Protein AF-A0A522WKD3-F1 (afdb_monomer)

pLDDT: mean 88.89, std 14.61, range [36.59, 98.5]

Solvent-accessible surface area (backbone atoms only — not comparable to full-atom values): 6101 Å² total; per-residue (Å²): 134,88,81,82,81,80,74,79,74,78,74,81,83,80,72,55,72,65,58,49,46,50,51,52,30,54,54,44,31,70,75,33,57,57,48,78,49,76,27,32,33,33,79,62,46,70,48,95,86,48,34,34,37,30,28,42,26,63,98,87,51,73,43,84,44,77,47,51,36,80,64,55,74,73,51,93,65,86,87,50,62,75,42,74,47,78,46,74,49,68,47,78,58,55,71,97,79,85

Nearest PDB structures (foldseek):
  8txr-assembly1_D  TM=9.293E-01  e=6.546E-09  Escherichia coli
  8txr-assembly1_A  TM=9.427E-01  e=3.474E-08  Escherichia coli
  8txr-assembly1_C  TM=9.245E-01  e=3.474E-08  Escherichia coli
  1u5k-assembly1_A  TM=8.365E-01  e=4.475E-02  Deinococcus radiodurans R1 = ATCC 13939 = DSM 20539
  8x6g-assembly1_D  TM=5.469E-01  e=7.210E-02  Staphylococcus aureus

Mean predicted aligned error: 7.48 Å

Secondary structure (DSSP, 8-state):
------------PPPPHHHHHHHHHHHHHHH-SSEEEEEEEEEEEE-TTS-EEEEEE-SS-EEEEEE-HHHHTT-SS---TT-EEEEEE-----GGG-

Sequence (98 aa):
MRVENKGLKEEKRIYTVSELTDDVKVLLENTFPEAWVEGEISNFSQSQSGHIYFSLKDAKSSLRCVFFRGANLSLKFALKDGLRVIAFGGITVYAPNG

Foldseek 3Di:
DDDDPPPPPPDDDDDDLLRVQVVVFVVQCVVPVKDKDKAFWAPWDADPQGKIWTWGDDPPDIDTDIDGNVNVVPDPDDDDGGDIDIDMDGDGGPSVVD

Structure (mmCIF, N/CA/C/O backbone):
data_AF-A0A522WKD3-F1
#
_entry.id   AF-A0A522WKD3-F1
#
loop_
_atom_site.group_PDB
_atom_site.id
_atom_site.type_symbol
_atom_site.label_atom_id
_atom_site.label_alt_id
_atom_site.label_comp_id
_atom_site.label_asym_id
_atom_site.label_entity_id
_atom_site.label_seq_id
_atom_site.pdbx_PDB_ins_code
_atom_site.Cartn_x
_atom_site.Cartn_y
_atom_site.Cartn_z
_atom_site.occupancy
_atom_site.B_iso_or_equiv
_atom_site.auth_seq_id
_atom_site.auth_comp_id
_atom_site.auth_asym_id
_atom_site.auth_atom_id
_atom_site.pdbx_PDB_model_num
ATOM 1 N N . MET A 1 1 ? -33.822 -17.350 49.534 1.00 42.97 1 MET A N 1
ATOM 2 C CA . MET A 1 1 ? -32.555 -16.881 48.934 1.00 42.97 1 MET A CA 1
ATOM 3 C C . MET A 1 1 ? -32.872 -16.277 47.575 1.00 42.97 1 MET A C 1
ATOM 5 O O . MET A 1 1 ? -33.312 -17.006 46.698 1.00 42.97 1 MET A O 1
ATOM 9 N N . ARG A 1 2 ? -32.766 -14.950 47.427 1.00 36.59 2 ARG A N 1
ATOM 10 C CA . ARG A 1 2 ? -32.848 -14.277 46.120 1.00 36.59 2 ARG A CA 1
ATOM 11 C C . ARG A 1 2 ? -31.506 -14.474 45.423 1.00 36.59 2 ARG A C 1
ATOM 13 O O . ARG A 1 2 ? -30.483 -14.112 45.991 1.00 36.59 2 ARG A O 1
ATOM 20 N N . VAL A 1 3 ? -31.523 -15.058 44.233 1.00 48.97 3 VAL A N 1
ATOM 21 C CA . VAL 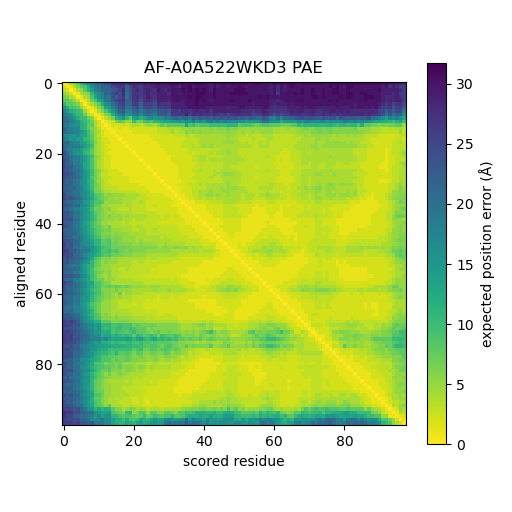A 1 3 ? -30.360 -15.095 43.344 1.00 48.97 3 VAL A CA 1
ATOM 22 C C . VAL A 1 3 ? -30.460 -13.839 42.484 1.00 48.97 3 VAL A C 1
ATOM 24 O O . VAL A 1 3 ? -31.395 -13.702 41.697 1.00 48.97 3 VAL A O 1
ATOM 27 N N . GLU A 1 4 ? -29.575 -12.871 42.706 1.00 45.38 4 GLU A N 1
ATOM 28 C CA . GLU A 1 4 ? -29.501 -11.673 41.871 1.00 45.38 4 GLU A CA 1
ATOM 29 C C . GLU A 1 4 ? -28.828 -12.029 40.544 1.00 45.38 4 GLU A C 1
ATOM 31 O O . GLU A 1 4 ? -27.621 -12.248 40.475 1.00 45.38 4 GLU A O 1
ATOM 36 N N . ASN A 1 5 ? -29.621 -12.082 39.475 1.00 50.50 5 ASN A N 1
ATOM 37 C CA . ASN A 1 5 ? -29.113 -12.169 38.113 1.00 50.50 5 ASN A CA 1
ATOM 38 C C . ASN A 1 5 ? -28.655 -10.767 37.678 1.00 50.50 5 ASN A C 1
ATOM 40 O O . ASN A 1 5 ? -29.449 -9.966 37.180 1.00 50.50 5 ASN A O 1
ATOM 44 N N . LYS A 1 6 ? -27.372 -10.446 37.878 1.00 53.97 6 LYS A N 1
ATOM 45 C CA . LYS A 1 6 ? -26.737 -9.286 37.237 1.00 53.97 6 LYS A CA 1
ATOM 46 C C . LYS A 1 6 ? -26.482 -9.616 35.767 1.00 53.97 6 LYS A C 1
ATOM 48 O O . LYS A 1 6 ? -25.399 -10.051 35.392 1.00 53.97 6 LYS A O 1
ATOM 53 N N . GLY A 1 7 ? -27.497 -9.406 34.933 1.00 50.91 7 GLY A N 1
ATOM 54 C CA . GLY A 1 7 ? -27.300 -9.289 33.494 1.00 50.91 7 GLY A CA 1
ATOM 55 C C . GLY A 1 7 ? -26.447 -8.053 33.222 1.00 50.91 7 GLY A C 1
ATOM 56 O O . GLY A 1 7 ? -26.943 -6.931 33.309 1.00 50.91 7 GLY A O 1
ATOM 57 N N . LEU A 1 8 ? -25.160 -8.253 32.939 1.00 55.19 8 LEU A N 1
ATOM 58 C CA . LEU A 1 8 ? -24.301 -7.216 32.380 1.00 55.19 8 LEU A CA 1
ATOM 59 C C . LEU A 1 8 ? -24.884 -6.851 31.011 1.00 55.19 8 LEU A C 1
ATOM 61 O O . LEU A 1 8 ? -24.754 -7.602 30.048 1.00 55.19 8 LEU A O 1
ATOM 65 N N . LYS A 1 9 ? -25.580 -5.716 30.929 1.00 58.12 9 LYS A N 1
ATOM 66 C CA . LYS A 1 9 ? -25.777 -5.051 29.644 1.00 58.12 9 LYS A CA 1
ATOM 67 C C . LYS A 1 9 ? -24.394 -4.573 29.221 1.00 58.12 9 LYS A C 1
ATOM 69 O O . LYS A 1 9 ? -23.891 -3.620 29.806 1.00 58.12 9 LYS A O 1
ATOM 74 N N . GLU A 1 10 ? -23.773 -5.245 28.257 1.00 67.94 10 GLU A N 1
ATOM 75 C CA . GLU A 1 10 ? -22.673 -4.632 27.517 1.00 67.94 10 GLU A CA 1
ATOM 76 C C . GLU A 1 10 ? -23.230 -3.363 26.871 1.00 67.94 10 GLU A C 1
ATOM 78 O O . GLU A 1 10 ? -24.045 -3.409 25.945 1.00 67.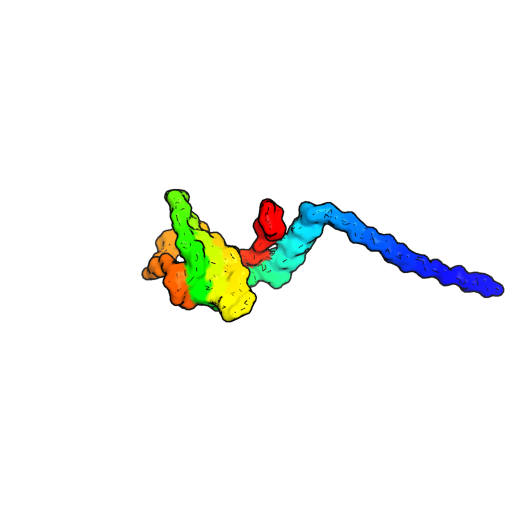94 10 GLU A O 1
ATOM 83 N N . GLU A 1 11 ? -22.867 -2.211 27.429 1.00 74.62 11 GLU A N 1
ATOM 84 C CA . GLU A 1 11 ? -23.141 -0.941 26.784 1.00 74.62 11 GLU A CA 1
ATOM 85 C C . GLU A 1 11 ? -22.366 -0.915 25.467 1.00 74.62 11 GLU A C 1
ATOM 87 O O . GLU A 1 11 ? -21.153 -1.122 25.424 1.00 74.62 11 GLU A O 1
ATOM 92 N N . LYS A 1 12 ? -23.090 -0.706 24.365 1.00 85.00 12 LYS A N 1
ATOM 93 C CA . LYS A 1 12 ? -22.491 -0.617 23.035 1.00 85.00 12 LYS A CA 1
ATOM 94 C C . LYS A 1 12 ? -21.538 0.578 23.012 1.00 85.00 12 LYS A C 1
ATOM 96 O O . LYS A 1 12 ? -21.993 1.719 23.072 1.00 85.00 12 LYS A O 1
ATOM 101 N N . ARG A 1 13 ? -20.234 0.323 22.890 1.00 91.62 13 ARG A N 1
ATOM 102 C CA . ARG A 1 13 ? -19.235 1.375 22.663 1.00 91.62 13 ARG A CA 1
ATOM 103 C C . ARG A 1 13 ? -19.513 2.058 21.321 1.00 91.62 13 ARG A C 1
ATOM 105 O O . ARG A 1 13 ? -19.639 1.384 20.300 1.00 91.62 13 ARG A O 1
ATOM 112 N N . ILE A 1 14 ? -19.588 3.386 21.330 1.00 95.06 14 ILE A N 1
ATOM 113 C CA . ILE A 1 14 ? -19.674 4.213 20.123 1.00 95.06 14 ILE A CA 1
ATOM 114 C C . ILE A 1 14 ? -18.281 4.773 19.842 1.00 95.06 14 ILE A C 1
ATOM 116 O O . ILE A 1 14 ? -17.703 5.423 20.708 1.00 95.06 14 ILE A O 1
ATOM 120 N N . TYR A 1 15 ? -17.751 4.501 18.652 1.00 95.44 15 TYR A N 1
ATOM 121 C CA . TYR A 1 15 ? -16.460 5.011 18.192 1.00 95.44 15 TYR A CA 1
ATOM 122 C C . TYR A 1 15 ? -16.655 6.303 17.399 1.00 95.44 15 TYR A C 1
ATOM 124 O O . TYR A 1 15 ? -17.612 6.428 16.629 1.00 95.44 15 TYR A O 1
ATOM 132 N N . THR A 1 16 ? -15.720 7.238 17.525 1.00 95.19 16 THR A N 1
ATOM 133 C CA . THR A 1 16 ? -15.498 8.242 16.481 1.00 95.19 16 THR A CA 1
ATOM 134 C C . THR A 1 16 ? -14.876 7.583 15.246 1.00 95.19 16 THR A C 1
ATOM 136 O O . THR A 1 16 ? -14.305 6.494 15.324 1.00 95.19 16 THR A O 1
ATOM 139 N N . VAL A 1 17 ? -14.965 8.249 14.090 1.00 93.94 17 VAL A N 1
ATOM 140 C CA . VAL A 1 17 ? -14.353 7.744 12.847 1.00 93.94 17 VAL A CA 1
ATOM 141 C C . VAL A 1 17 ? -12.849 7.533 13.029 1.00 93.94 17 VAL A C 1
ATOM 143 O O . VAL A 1 17 ? -12.348 6.472 12.684 1.00 93.94 17 VAL A O 1
ATOM 146 N N . SER A 1 18 ? -12.149 8.498 13.631 1.00 94.50 18 SER A N 1
ATOM 147 C CA . SER A 1 18 ? -10.700 8.417 13.843 1.00 94.50 18 SER A CA 1
ATOM 148 C C . SER A 1 18 ? -10.305 7.277 14.777 1.00 94.50 18 SER A C 1
ATOM 150 O O . SER A 1 18 ? -9.396 6.533 14.439 1.00 94.50 18 SER A O 1
ATOM 152 N N . GLU A 1 19 ? -11.017 7.084 15.893 1.00 94.75 19 GLU A N 1
ATOM 153 C CA . GLU A 1 19 ? -10.730 5.969 16.808 1.00 94.75 19 GLU A CA 1
ATOM 154 C C . GLU A 1 19 ? -10.882 4.616 16.113 1.00 94.75 19 GLU A C 1
ATOM 156 O O . GLU A 1 19 ? -10.022 3.753 16.249 1.00 94.75 19 GLU A O 1
ATOM 161 N N . LEU A 1 20 ? -11.960 4.427 15.343 1.00 94.62 20 LEU A N 1
ATOM 162 C CA . LEU A 1 20 ? -12.157 3.169 14.632 1.00 94.62 20 LEU A CA 1
ATOM 163 C C . LEU A 1 20 ? -11.105 2.968 13.534 1.00 94.62 20 LEU A C 1
ATOM 165 O O . LEU A 1 20 ? -10.606 1.860 13.369 1.00 94.62 20 LEU A O 1
ATOM 169 N N . THR A 1 21 ? -10.758 4.020 12.789 1.00 94.62 21 THR A N 1
ATOM 170 C CA . THR A 1 21 ? -9.714 3.964 11.757 1.00 94.62 21 THR A CA 1
ATOM 171 C C . THR A 1 21 ? -8.348 3.626 12.355 1.00 94.62 21 THR A C 1
ATOM 173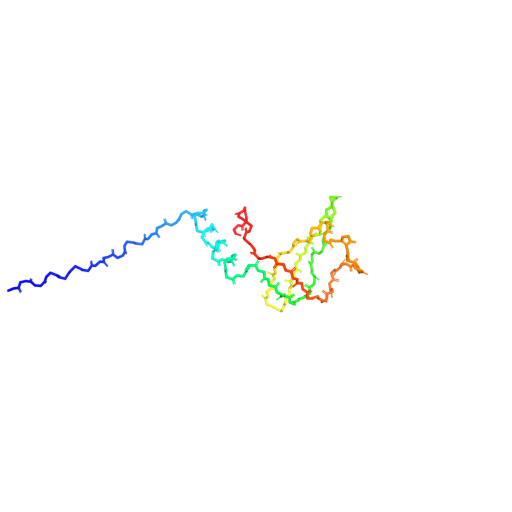 O O . THR A 1 21 ? -7.636 2.793 11.795 1.00 94.62 21 THR A O 1
ATOM 176 N N . ASP A 1 22 ? -7.996 4.209 13.500 1.00 94.56 22 ASP A N 1
ATOM 177 C CA . ASP A 1 22 ? -6.746 3.909 14.199 1.00 94.56 22 ASP A CA 1
ATOM 178 C C . ASP A 1 22 ? -6.727 2.461 14.711 1.00 94.56 22 ASP A C 1
ATOM 180 O O . ASP A 1 22 ? -5.740 1.752 14.509 1.00 94.56 22 ASP A O 1
ATOM 184 N N . ASP A 1 23 ? -7.835 1.974 15.279 1.00 95.12 23 ASP A N 1
ATOM 185 C CA . ASP A 1 23 ? -7.956 0.577 15.714 1.00 95.12 23 ASP A CA 1
ATOM 186 C C . ASP A 1 23 ? -7.836 -0.396 14.525 1.00 95.12 23 ASP A C 1
ATOM 188 O O . ASP A 1 23 ? -7.110 -1.391 14.601 1.00 95.12 23 ASP A O 1
ATOM 192 N N . VAL A 1 24 ? -8.487 -0.103 13.390 1.00 94.94 24 VAL A N 1
ATOM 193 C CA . VAL A 1 24 ? -8.367 -0.904 12.157 1.00 94.94 24 VAL A CA 1
ATOM 194 C C . VAL A 1 24 ? -6.931 -0.898 11.644 1.00 94.94 24 VAL A C 1
ATOM 196 O O . VAL A 1 24 ? -6.418 -1.954 11.271 1.00 94.94 24 VAL A O 1
ATOM 199 N N . LYS A 1 25 ? -6.263 0.259 11.656 1.00 94.50 25 LYS A N 1
ATOM 200 C CA . LYS A 1 25 ? -4.858 0.378 11.265 1.00 94.50 25 LYS A CA 1
ATOM 201 C C . LYS A 1 25 ? -3.971 -0.522 12.116 1.00 94.50 25 LYS A C 1
ATOM 203 O O . LYS A 1 25 ? -3.220 -1.318 11.562 1.00 94.50 25 LYS A O 1
ATOM 208 N N . VAL A 1 26 ? -4.092 -0.433 13.441 1.00 95.38 26 VAL A N 1
ATOM 209 C CA . VAL A 1 26 ? -3.296 -1.234 14.381 1.00 95.38 26 VAL A CA 1
ATOM 210 C C . VAL A 1 26 ? -3.540 -2.727 14.169 1.00 95.38 26 VAL A C 1
ATOM 212 O O . VAL A 1 26 ? -2.591 -3.507 14.112 1.00 95.38 26 VAL A O 1
ATOM 215 N N . LEU A 1 27 ? -4.799 -3.147 14.022 1.00 96.25 27 LEU A N 1
ATOM 216 C CA . LEU A 1 27 ? -5.133 -4.549 13.763 1.00 96.25 27 LEU A CA 1
ATOM 217 C C . LEU A 1 27 ? -4.536 -5.043 12.439 1.00 96.25 27 LEU A C 1
ATOM 219 O O . LEU A 1 27 ? -3.973 -6.139 12.394 1.00 96.25 27 LEU A O 1
ATOM 223 N N . LEU A 1 28 ? -4.632 -4.241 11.378 1.00 95.00 28 LEU A N 1
ATOM 224 C CA . LEU A 1 28 ? -4.126 -4.586 10.053 1.00 95.00 28 LEU A CA 1
ATOM 225 C C . LEU A 1 28 ? -2.597 -4.683 10.036 1.00 95.00 28 LEU A C 1
ATOM 227 O O . LEU A 1 28 ? -2.069 -5.690 9.572 1.00 95.00 28 LEU A O 1
ATOM 231 N N . GLU A 1 29 ? -1.903 -3.685 10.590 1.00 94.75 29 GLU A N 1
ATOM 232 C CA . GLU A 1 29 ? -0.436 -3.643 10.672 1.00 94.75 29 GLU A CA 1
ATOM 233 C C . GLU A 1 29 ? 0.119 -4.782 11.540 1.00 94.75 29 GLU A C 1
ATOM 235 O O . GLU A 1 29 ? 1.146 -5.364 11.207 1.00 94.75 29 GLU A O 1
ATOM 240 N N . ASN A 1 30 ? -0.577 -5.166 12.616 1.00 96.00 30 ASN A N 1
ATOM 241 C CA . ASN A 1 30 ? -0.174 -6.307 13.443 1.00 96.00 30 ASN A CA 1
ATOM 242 C C . ASN A 1 30 ? -0.427 -7.658 12.761 1.00 96.00 30 ASN A C 1
ATOM 244 O O . ASN A 1 30 ? 0.342 -8.599 12.951 1.00 96.00 30 ASN A O 1
ATOM 248 N N . THR A 1 31 ? -1.515 -7.776 11.996 1.00 96.69 31 THR A N 1
ATOM 249 C CA . THR A 1 31 ? -1.877 -9.033 11.322 1.00 96.69 31 THR A CA 1
ATOM 250 C C . THR A 1 31 ? -1.026 -9.263 10.076 1.00 96.69 31 THR A C 1
ATOM 252 O O . THR A 1 31 ? -0.613 -10.391 9.808 1.00 96.69 31 THR A O 1
ATOM 255 N N . PHE A 1 32 ? -0.735 -8.195 9.332 1.00 94.56 32 PHE A N 1
ATOM 256 C CA . PHE A 1 32 ? 0.074 -8.223 8.119 1.00 94.56 32 PHE A CA 1
ATOM 257 C C . PHE A 1 32 ? 1.177 -7.156 8.171 1.00 94.56 32 PHE A C 1
ATOM 259 O O . PHE A 1 32 ? 1.103 -6.172 7.430 1.00 94.56 32 PHE A O 1
ATOM 266 N N . PRO A 1 33 ? 2.220 -7.346 9.006 1.00 92.50 33 PRO A N 1
ATOM 267 C CA . PRO A 1 33 ? 3.321 -6.388 9.088 1.00 92.50 33 PRO A CA 1
ATOM 268 C C . PRO A 1 33 ? 3.957 -6.146 7.719 1.00 92.50 33 PRO A C 1
ATOM 270 O O . PRO A 1 33 ? 4.184 -5.008 7.320 1.00 92.50 33 PRO A O 1
ATOM 273 N N . GLU A 1 34 ? 4.171 -7.232 6.974 1.00 95.75 34 GLU A N 1
ATOM 274 C CA . GLU A 1 34 ? 4.582 -7.242 5.575 1.00 95.75 34 GLU A CA 1
ATOM 275 C C . GLU A 1 34 ? 3.921 -8.434 4.870 1.00 95.75 34 GLU A C 1
ATOM 277 O O . GLU A 1 34 ? 3.644 -9.462 5.495 1.00 95.75 34 GLU A O 1
ATOM 282 N N . ALA A 1 35 ? 3.670 -8.319 3.566 1.00 96.44 35 ALA A N 1
ATOM 283 C CA . ALA A 1 35 ? 3.072 -9.397 2.786 1.00 96.44 35 ALA A CA 1
ATOM 284 C C . ALA A 1 35 ? 3.617 -9.454 1.358 1.00 96.44 35 ALA A C 1
ATOM 286 O O . ALA A 1 35 ? 3.943 -8.432 0.754 1.00 96.44 35 ALA A O 1
ATOM 287 N N . TRP A 1 36 ? 3.661 -10.670 0.810 1.00 97.25 36 TRP A N 1
ATOM 288 C CA . TRP A 1 36 ? 3.816 -10.899 -0.624 1.00 97.25 36 TRP A CA 1
ATOM 289 C C . TRP A 1 36 ? 2.438 -10.924 -1.283 1.00 97.25 36 TRP A C 1
ATOM 291 O O . TRP A 1 36 ? 1.556 -11.654 -0.832 1.00 97.25 36 TRP A O 1
ATOM 301 N N . VAL A 1 37 ? 2.256 -10.154 -2.354 1.00 97.38 37 VAL A N 1
ATOM 302 C CA . VAL A 1 37 ? 0.984 -10.063 -3.082 1.00 97.38 37 VAL A CA 1
ATOM 303 C C . VAL A 1 37 ? 1.241 -10.146 -4.581 1.00 97.38 37 VAL A C 1
ATOM 305 O O . VAL A 1 37 ? 2.064 -9.405 -5.117 1.00 97.38 37 VAL A O 1
ATOM 308 N N . GLU A 1 38 ? 0.530 -11.038 -5.265 1.00 97.88 38 GLU A N 1
ATOM 309 C CA . GLU A 1 38 ? 0.503 -11.098 -6.727 1.00 97.88 38 GLU A CA 1
ATOM 310 C C . GLU A 1 38 ? -0.659 -10.262 -7.273 1.00 97.88 38 GLU A C 1
ATOM 312 O O . GLU A 1 38 ? -1.766 -10.291 -6.736 1.00 97.88 38 GLU A O 1
ATOM 317 N N . GLY A 1 39 ? -0.430 -9.553 -8.376 1.00 98.19 39 GLY A N 1
ATOM 318 C CA . GLY A 1 39 ? -1.510 -8.934 -9.135 1.00 98.19 39 GLY A CA 1
ATOM 319 C C . GLY A 1 39 ? -1.027 -8.209 -10.382 1.00 98.19 39 GLY A C 1
ATOM 320 O O . GLY A 1 39 ? 0.160 -8.199 -10.709 1.00 98.19 39 GLY A O 1
ATOM 321 N N . GLU A 1 40 ? -1.967 -7.605 -11.098 1.00 98.50 40 GLU A N 1
ATOM 322 C CA . GLU A 1 40 ? -1.691 -6.763 -12.260 1.00 98.50 40 GLU A CA 1
ATOM 323 C C . GLU A 1 40 ? -1.606 -5.290 -11.851 1.00 98.50 40 GLU A C 1
ATOM 325 O O . GLU A 1 40 ? -2.436 -4.798 -11.086 1.00 98.50 40 GLU A O 1
ATOM 330 N N . ILE A 1 41 ? -0.620 -4.573 -12.382 1.00 98.31 41 ILE A N 1
ATOM 331 C CA . ILE A 1 41 ? -0.478 -3.129 -12.207 1.00 98.31 41 ILE A CA 1
ATOM 332 C C . ILE A 1 41 ? -1.529 -2.400 -13.045 1.00 98.31 41 ILE A C 1
ATOM 334 O O . ILE A 1 41 ? -1.719 -2.679 -14.229 1.00 98.31 41 ILE A O 1
ATOM 338 N N . SER A 1 42 ? -2.184 -1.426 -12.426 1.00 98.25 42 SER A N 1
ATOM 339 C CA . SER A 1 42 ? -3.090 -0.478 -13.074 1.00 98.25 42 SER A CA 1
ATOM 340 C C . SER A 1 42 ? -2.957 0.912 -12.459 1.00 98.25 42 SER A C 1
ATOM 342 O O . SER A 1 42 ? -2.456 1.045 -11.340 1.00 98.25 42 SER A O 1
ATOM 344 N N . ASN A 1 43 ? -3.445 1.945 -13.150 1.00 97.44 43 ASN A N 1
ATOM 345 C CA . ASN A 1 43 ? -3.405 3.334 -12.680 1.00 97.44 43 ASN A CA 1
ATOM 346 C C . ASN A 1 43 ? -1.980 3.800 -12.330 1.00 97.44 43 ASN A C 1
ATOM 348 O O . ASN A 1 43 ? -1.783 4.525 -11.352 1.00 97.44 43 ASN A O 1
ATOM 352 N N . PHE A 1 44 ? -0.982 3.346 -13.089 1.00 97.69 44 PHE A N 1
ATOM 353 C CA . PHE A 1 44 ? 0.408 3.726 -12.893 1.00 97.69 44 PHE A CA 1
ATOM 354 C C . PHE A 1 44 ? 0.601 5.240 -13.053 1.0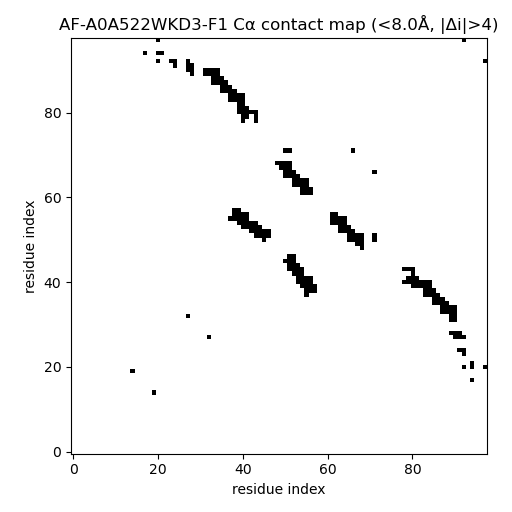0 97.69 44 PHE A C 1
ATOM 356 O O . PHE A 1 44 ? 0.202 5.844 -14.048 1.00 97.69 44 PHE A O 1
ATOM 363 N N . SER A 1 45 ? 1.277 5.849 -12.083 1.00 96.81 45 SER A N 1
ATOM 364 C CA . SER A 1 45 ? 1.677 7.251 -12.112 1.00 96.81 45 SER A CA 1
ATOM 365 C C . SER A 1 45 ? 2.984 7.449 -11.354 1.00 96.81 45 SER A C 1
ATOM 367 O O . SER A 1 45 ? 3.243 6.787 -10.350 1.00 96.81 45 SER A O 1
ATOM 369 N N . GLN A 1 46 ? 3.811 8.387 -11.810 1.00 96.00 46 GLN A N 1
ATOM 370 C CA . GLN A 1 46 ? 5.051 8.758 -11.138 1.00 96.00 46 GLN A CA 1
ATOM 371 C C . GLN A 1 46 ? 5.022 10.245 -10.779 1.00 96.00 46 GLN A C 1
ATOM 373 O O . GLN A 1 46 ? 4.796 11.099 -11.636 1.00 96.00 46 GLN A O 1
ATOM 378 N N . SER A 1 47 ? 5.258 10.566 -9.505 1.00 95.81 47 SER A N 1
ATOM 379 C CA . SER A 1 47 ? 5.362 11.954 -9.050 1.00 95.81 47 SER A CA 1
ATOM 380 C C . SER A 1 47 ? 6.670 12.598 -9.511 1.00 95.81 47 SER A C 1
ATOM 382 O O . SER A 1 47 ? 7.653 11.915 -9.794 1.00 95.81 47 SER A O 1
ATOM 384 N N . GLN A 1 48 ? 6.737 13.932 -9.474 1.00 94.75 48 GLN A N 1
ATOM 385 C CA . GLN A 1 48 ? 7.980 14.669 -9.757 1.00 94.75 48 GLN A CA 1
ATOM 386 C C . GLN A 1 48 ? 9.124 14.310 -8.791 1.00 94.75 48 GLN A C 1
ATOM 388 O O . GLN A 1 48 ? 10.290 14.308 -9.177 1.00 94.75 48 GLN A O 1
ATOM 393 N N . SER A 1 49 ? 8.808 13.948 -7.543 1.00 93.25 49 SER A N 1
ATOM 394 C CA . SER A 1 49 ? 9.799 13.442 -6.583 1.00 93.25 49 SER A CA 1
ATOM 395 C C . SER A 1 49 ? 10.310 12.034 -6.922 1.00 93.25 49 SER A C 1
ATOM 397 O O . SER A 1 49 ? 11.341 11.609 -6.398 1.00 93.25 49 SER A O 1
ATOM 399 N N . GLY A 1 50 ? 9.648 11.323 -7.837 1.00 92.31 50 GLY A N 1
ATOM 400 C CA . GLY A 1 50 ? 10.043 10.006 -8.325 1.00 92.31 50 GLY A CA 1
ATOM 401 C C . GLY A 1 50 ? 9.425 8.832 -7.565 1.00 92.31 50 GLY A C 1
ATOM 402 O O . GLY A 1 50 ? 9.834 7.698 -7.814 1.00 92.31 50 GLY A O 1
ATOM 403 N N . HIS A 1 51 ? 8.467 9.075 -6.661 1.00 95.12 51 HIS A N 1
ATOM 404 C CA . HIS A 1 51 ? 7.639 8.006 -6.097 1.00 95.12 51 HIS A CA 1
ATOM 405 C C . HIS A 1 51 ? 6.656 7.518 -7.155 1.00 95.12 51 HIS A C 1
ATOM 407 O O . HIS A 1 51 ? 6.092 8.318 -7.903 1.00 95.12 51 HIS A O 1
ATOM 413 N N . ILE A 1 52 ? 6.449 6.211 -7.202 1.00 95.75 52 ILE A N 1
ATOM 414 C CA . ILE A 1 52 ? 5.475 5.591 -8.089 1.00 95.75 52 ILE A CA 1
ATOM 415 C C . ILE A 1 52 ? 4.230 5.265 -7.272 1.00 95.75 52 ILE A C 1
ATOM 417 O O . ILE A 1 52 ? 4.326 4.737 -6.168 1.00 95.75 52 ILE A O 1
ATOM 421 N N . TYR A 1 53 ? 3.069 5.556 -7.837 1.00 96.62 53 TYR A N 1
ATOM 422 C CA . TYR A 1 53 ? 1.765 5.175 -7.321 1.00 96.62 53 TYR A CA 1
ATOM 423 C C . TYR A 1 53 ? 1.095 4.278 -8.349 1.00 96.62 53 TYR A C 1
ATOM 425 O O . TYR A 1 53 ? 1.147 4.551 -9.546 1.00 96.62 53 TYR A O 1
ATOM 433 N N . PHE A 1 54 ? 0.485 3.196 -7.891 1.00 97.62 54 PHE A N 1
ATOM 434 C CA . PHE A 1 54 ? -0.271 2.295 -8.749 1.00 97.62 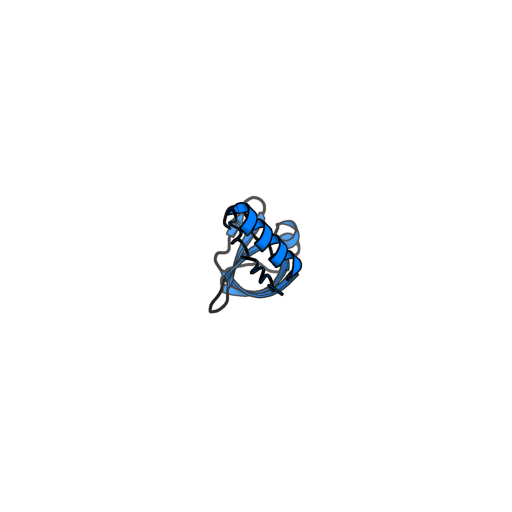54 PHE A CA 1
ATOM 435 C C . PHE A 1 54 ? -1.296 1.528 -7.923 1.00 97.62 54 PHE A C 1
ATOM 437 O O . PHE A 1 54 ? -1.338 1.619 -6.698 1.00 97.62 54 PHE A O 1
ATOM 444 N N . SER A 1 55 ? -2.145 0.778 -8.607 1.00 98.06 55 SER A N 1
ATOM 445 C CA . SER A 1 55 ? -3.039 -0.200 -8.010 1.00 98.06 55 SER A CA 1
ATOM 446 C C . SER A 1 55 ? -2.614 -1.605 -8.417 1.00 98.06 55 SER A C 1
ATOM 448 O O . SER A 1 55 ? -2.411 -1.857 -9.605 1.00 98.06 55 SER A O 1
ATOM 450 N N . LEU A 1 56 ? -2.486 -2.506 -7.447 1.00 98.06 56 LEU A N 1
ATOM 451 C CA . LEU A 1 56 ? -2.310 -3.934 -7.685 1.00 98.06 56 LEU A CA 1
ATOM 452 C C . LEU A 1 56 ? -3.685 -4.601 -7.627 1.00 98.06 56 LEU A C 1
ATOM 454 O O . LEU A 1 56 ? -4.334 -4.563 -6.582 1.00 98.06 56 LEU A O 1
ATOM 458 N N . LYS A 1 57 ? -4.147 -5.165 -8.743 1.00 98.31 57 LYS A N 1
ATOM 459 C CA . LYS A 1 57 ? -5.502 -5.725 -8.868 1.00 98.31 57 LYS A CA 1
ATOM 460 C C . LYS A 1 57 ? -5.500 -7.204 -9.243 1.00 98.31 57 LYS A C 1
ATOM 462 O O . LYS A 1 57 ? -4.600 -7.688 -9.933 1.00 98.31 57 LYS A O 1
ATOM 467 N N . ASP A 1 58 ? -6.569 -7.878 -8.846 1.00 97.75 58 ASP A N 1
ATOM 468 C CA . ASP A 1 58 ? -6.991 -9.168 -9.381 1.00 97.75 58 ASP A CA 1
ATOM 469 C C . ASP A 1 58 ? -8.401 -9.045 -10.001 1.00 97.75 58 ASP A C 1
ATOM 471 O O . ASP A 1 58 ? -8.848 -7.954 -10.357 1.00 97.75 58 ASP A O 1
ATOM 475 N N . ALA A 1 59 ? -9.104 -10.166 -10.179 1.00 96.94 59 ALA A N 1
ATOM 476 C CA . ALA A 1 59 ? -10.440 -10.176 -10.774 1.00 96.94 59 ALA A CA 1
ATOM 477 C C . ALA A 1 59 ? -11.540 -9.541 -9.896 1.00 96.94 59 ALA A C 1
ATOM 479 O O . ALA A 1 59 ? -12.621 -9.250 -10.405 1.00 96.94 59 ALA A O 1
ATOM 480 N N . LYS A 1 60 ? -11.316 -9.385 -8.587 1.00 97.12 60 LYS A N 1
ATOM 481 C CA . LYS A 1 60 ? -12.338 -8.988 -7.603 1.00 97.12 60 LYS A CA 1
ATOM 482 C C . LYS A 1 60 ? -11.927 -7.799 -6.737 1.00 97.12 60 LYS A C 1
ATOM 484 O O . LYS A 1 60 ? -12.802 -7.129 -6.195 1.00 97.12 60 LYS A O 1
ATOM 489 N N . SER A 1 61 ? -10.632 -7.552 -6.604 1.00 97.25 61 SER A N 1
ATOM 490 C C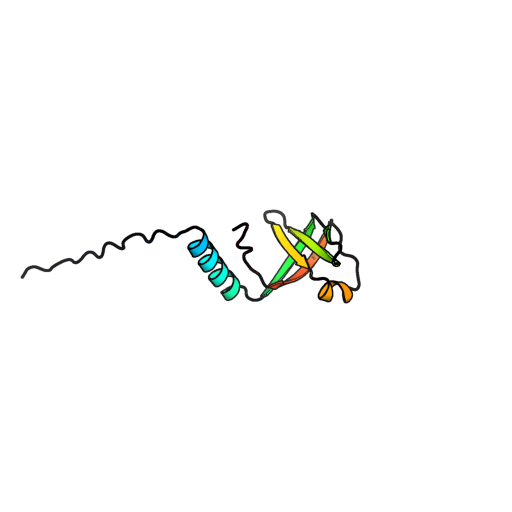A . SER A 1 61 ? -10.059 -6.688 -5.582 1.00 97.25 61 SER A CA 1
ATOM 491 C C . SER A 1 61 ? -8.915 -5.849 -6.137 1.00 97.25 61 SER A C 1
ATOM 493 O O . SER A 1 61 ? -8.281 -6.188 -7.137 1.00 97.25 61 SER A O 1
ATOM 495 N N . SER A 1 62 ? -8.636 -4.736 -5.460 1.00 96.88 62 SER A N 1
ATOM 496 C CA . SER A 1 62 ? -7.539 -3.836 -5.798 1.00 96.88 62 SER A CA 1
ATOM 497 C C . SER A 1 62 ? -6.934 -3.231 -4.536 1.00 96.88 62 SER A C 1
ATOM 499 O O . SER A 1 62 ? -7.660 -2.809 -3.638 1.00 96.88 62 SER A O 1
ATOM 501 N N . LEU A 1 63 ? -5.608 -3.126 -4.503 1.00 96.12 63 LEU A N 1
ATOM 502 C CA . LEU A 1 63 ? -4.835 -2.465 -3.454 1.00 96.12 63 LEU A CA 1
ATOM 503 C C . LEU A 1 63 ? -4.147 -1.232 -4.027 1.00 96.12 63 LEU A C 1
ATOM 505 O O . LEU A 1 63 ? -3.533 -1.312 -5.086 1.00 96.12 63 LEU A O 1
ATOM 509 N N . ARG A 1 64 ? -4.221 -0.095 -3.329 1.00 96.31 64 ARG A N 1
ATOM 510 C CA . ARG A 1 64 ? -3.406 1.078 -3.672 1.00 96.31 64 ARG A CA 1
ATOM 511 C C . ARG A 1 64 ? -2.002 0.888 -3.119 1.00 96.31 64 ARG A C 1
ATOM 513 O O . ARG A 1 64 ? -1.835 0.594 -1.940 1.00 96.31 64 ARG A O 1
ATOM 520 N N . CYS A 1 65 ? -1.010 1.099 -3.967 1.00 96.06 65 CYS A N 1
ATOM 521 C CA . CYS A 1 65 ? 0.390 0.876 -3.660 1.00 96.06 65 CYS A CA 1
ATOM 522 C C . CYS A 1 65 ? 1.194 2.150 -3.918 1.00 96.06 65 CYS A C 1
ATOM 524 O O . CYS A 1 65 ? 0.969 2.867 -4.898 1.00 96.06 65 CYS A O 1
ATOM 526 N N . VAL A 1 66 ? 2.171 2.398 -3.049 1.00 95.56 66 VAL A N 1
ATOM 527 C CA . VAL A 1 66 ? 3.228 3.383 -3.268 1.00 95.56 66 VAL A CA 1
ATOM 528 C C . VAL A 1 66 ? 4.562 2.652 -3.308 1.00 95.56 66 VAL A C 1
ATOM 530 O O . VAL A 1 66 ? 4.881 1.862 -2.424 1.00 95.56 66 VAL A O 1
ATOM 533 N N . PHE A 1 67 ? 5.350 2.917 -4.341 1.00 95.19 67 PHE A N 1
ATOM 534 C CA . PHE A 1 67 ? 6.718 2.444 -4.453 1.00 95.19 67 PHE A CA 1
ATOM 535 C C . PHE A 1 67 ? 7.653 3.638 -4.360 1.00 95.19 67 PHE A C 1
ATOM 537 O O . PHE A 1 67 ? 7.717 4.502 -5.243 1.00 95.19 67 PHE A O 1
ATOM 544 N N . PHE A 1 68 ? 8.333 3.741 -3.221 1.00 94.56 68 PHE A N 1
ATOM 545 C CA . PHE A 1 68 ? 9.133 4.915 -2.927 1.00 94.56 68 PHE A CA 1
ATOM 546 C C . PHE A 1 68 ? 10.348 5.006 -3.855 1.00 94.56 68 PHE A C 1
ATOM 548 O O . PHE A 1 68 ? 10.961 3.996 -4.195 1.00 94.56 68 PHE A O 1
ATOM 555 N N . ARG A 1 69 ? 10.742 6.236 -4.216 1.00 92.81 69 ARG A N 1
ATOM 556 C CA . ARG A 1 69 ? 11.867 6.522 -5.118 1.00 92.81 69 ARG A CA 1
ATOM 557 C C . ARG A 1 69 ? 13.122 5.704 -4.790 1.00 92.81 69 ARG A C 1
ATOM 559 O O . ARG A 1 69 ? 13.750 5.188 -5.703 1.00 92.81 69 ARG A O 1
ATOM 566 N N . GLY A 1 70 ? 13.473 5.573 -3.507 1.00 91.12 70 GLY A N 1
ATOM 567 C CA . GLY A 1 70 ? 14.654 4.816 -3.074 1.00 91.12 70 GLY A CA 1
ATOM 568 C C . GLY A 1 70 ? 14.638 3.354 -3.531 1.00 91.12 70 GLY A C 1
ATOM 569 O O . GLY A 1 70 ? 15.645 2.869 -4.035 1.00 91.12 70 GLY A O 1
ATOM 570 N N . ALA A 1 71 ? 13.483 2.689 -3.441 1.00 86.12 71 ALA A N 1
ATOM 571 C CA . ALA A 1 71 ? 13.297 1.325 -3.935 1.00 86.12 71 ALA A CA 1
ATOM 572 C C . ALA A 1 71 ? 13.167 1.273 -5.468 1.00 86.12 71 ALA A C 1
ATOM 574 O O . ALA A 1 71 ? 13.609 0.318 -6.098 1.00 86.12 71 ALA A O 1
ATOM 575 N N . ASN A 1 72 ? 12.626 2.324 -6.091 1.00 83.38 72 ASN A N 1
ATOM 576 C CA . ASN A 1 72 ? 12.538 2.430 -7.548 1.00 83.38 72 ASN A CA 1
ATOM 577 C C . ASN A 1 72 ? 13.908 2.436 -8.243 1.00 83.38 72 ASN A C 1
ATOM 579 O O . ASN A 1 72 ? 14.056 1.869 -9.320 1.00 83.38 72 ASN A O 1
ATOM 583 N N . LEU A 1 73 ? 14.927 3.030 -7.620 1.00 82.62 73 LEU A N 1
ATOM 584 C CA . LEU A 1 73 ? 16.267 3.128 -8.209 1.00 82.62 73 LEU A CA 1
ATOM 585 C C . LEU A 1 73 ? 16.972 1.774 -8.385 1.00 82.62 73 LEU A C 1
ATOM 587 O O . LEU A 1 73 ? 17.871 1.672 -9.216 1.00 82.62 73 LEU A O 1
ATOM 591 N N . SER A 1 74 ? 16.595 0.746 -7.621 1.00 85.94 74 SER A N 1
ATOM 592 C CA . SER A 1 74 ? 17.173 -0.599 -7.736 1.00 85.94 74 SER A CA 1
ATOM 593 C C . SER A 1 74 ? 16.389 -1.521 -8.676 1.00 85.94 74 SER A C 1
ATOM 595 O O . SER A 1 74 ? 16.818 -2.652 -8.930 1.00 85.94 74 SER A O 1
ATOM 597 N N . LEU A 1 75 ? 15.252 -1.060 -9.212 1.00 88.69 75 LEU A N 1
ATOM 598 C CA . LEU A 1 75 ? 14.404 -1.865 -10.076 1.00 88.69 75 LEU A CA 1
ATOM 599 C C . LEU A 1 75 ? 15.058 -2.042 -11.454 1.00 88.69 75 LEU A C 1
ATOM 601 O O . LEU A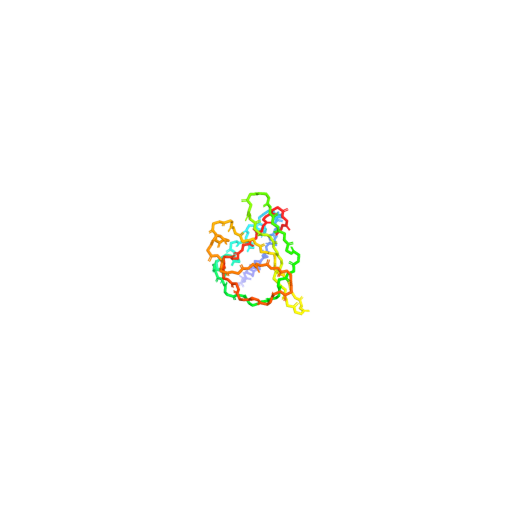 1 75 ? 15.387 -1.083 -12.145 1.00 88.69 75 LEU A O 1
ATOM 605 N N . LYS A 1 76 ? 15.238 -3.297 -11.873 1.00 89.56 76 LYS A N 1
ATOM 606 C CA . LYS A 1 76 ? 15.902 -3.645 -13.145 1.00 89.56 76 LYS A CA 1
ATOM 607 C C . LYS A 1 76 ? 14.985 -3.551 -14.368 1.00 89.56 76 LYS A C 1
ATOM 609 O O . LYS A 1 76 ? 15.399 -3.885 -15.474 1.00 89.56 76 LYS A O 1
ATOM 614 N N . PHE A 1 77 ? 13.733 -3.161 -14.169 1.00 89.44 77 PHE A N 1
ATOM 615 C CA . PHE A 1 77 ? 12.720 -3.063 -15.211 1.00 89.44 77 PHE A CA 1
ATOM 616 C C . PHE A 1 77 ? 11.819 -1.859 -14.947 1.00 89.44 77 PHE A C 1
ATOM 618 O O . PHE A 1 77 ? 11.757 -1.357 -13.830 1.00 89.44 77 PHE A O 1
ATOM 625 N N . ALA A 1 78 ? 11.115 -1.397 -15.978 1.00 88.56 78 ALA A N 1
ATOM 626 C CA . ALA A 1 78 ? 10.156 -0.308 -15.847 1.00 88.56 78 ALA A CA 1
ATOM 627 C C . ALA A 1 78 ? 8.776 -0.856 -15.463 1.00 88.56 78 ALA A C 1
ATOM 629 O O . ALA A 1 78 ? 8.222 -1.699 -16.173 1.00 88.56 78 ALA A O 1
ATOM 630 N N . LEU A 1 79 ? 8.212 -0.355 -14.363 1.00 93.06 79 LEU A N 1
ATOM 631 C CA . LEU A 1 79 ? 6.810 -0.587 -14.017 1.00 93.06 79 LEU A CA 1
ATOM 632 C C . LEU A 1 79 ? 5.905 0.143 -15.018 1.00 93.06 79 LEU A C 1
ATOM 634 O O . LEU A 1 79 ? 6.209 1.256 -15.444 1.00 93.06 79 LEU A O 1
ATOM 638 N N . LYS A 1 80 ? 4.801 -0.498 -15.396 1.00 95.31 80 LYS A N 1
ATOM 639 C CA . LYS A 1 80 ? 3.760 0.050 -16.271 1.00 95.31 80 LYS A CA 1
ATOM 640 C C . LYS A 1 80 ? 2.469 -0.742 -16.090 1.00 95.31 80 LYS A C 1
ATOM 642 O O . LYS A 1 80 ? 2.506 -1.878 -15.611 1.00 95.31 80 LYS A O 1
ATOM 647 N N . ASP A 1 81 ? 1.360 -0.157 -16.520 1.00 98.12 81 ASP A N 1
ATOM 648 C CA . ASP A 1 81 ? 0.061 -0.827 -16.527 1.00 98.12 81 ASP A CA 1
ATOM 649 C C . ASP A 1 81 ? 0.087 -2.135 -17.336 1.00 98.12 81 ASP A C 1
ATOM 651 O O . ASP A 1 81 ? 0.801 -2.267 -18.336 1.00 98.12 81 ASP A O 1
ATOM 655 N N . GLY A 1 82 ? -0.693 -3.114 -16.876 1.00 97.69 82 GLY A N 1
ATOM 656 C CA . GLY A 1 82 ? -0.816 -4.441 -17.480 1.00 97.69 82 GLY A CA 1
ATOM 657 C C . GLY A 1 82 ? 0.292 -5.426 -17.095 1.00 97.69 82 GLY A C 1
ATOM 658 O O . GLY A 1 82 ? 0.206 -6.602 -17.445 1.00 97.69 82 GLY A O 1
ATOM 659 N N . LEU A 1 83 ? 1.331 -4.997 -16.368 1.00 97.38 83 LEU A N 1
ATOM 660 C CA . LEU A 1 83 ? 2.332 -5.927 -15.848 1.00 97.38 83 LEU A CA 1
ATOM 661 C C . LEU A 1 83 ? 1.772 -6.724 -14.675 1.00 97.38 83 LEU A C 1
ATOM 663 O O . LEU A 1 83 ? 1.321 -6.144 -13.690 1.00 97.38 83 LEU A O 1
ATOM 667 N N . ARG A 1 84 ? 1.882 -8.052 -14.747 1.00 97.62 84 ARG A N 1
ATOM 668 C CA . ARG A 1 84 ? 1.677 -8.922 -13.590 1.00 97.62 84 ARG A CA 1
ATOM 669 C C . ARG A 1 84 ? 2.969 -9.022 -12.788 1.00 97.62 84 ARG A C 1
ATOM 671 O O . ARG A 1 84 ? 4.023 -9.319 -13.348 1.00 97.62 84 ARG A O 1
ATOM 678 N N . VAL A 1 85 ? 2.882 -8.749 -11.493 1.00 96.50 85 VAL A N 1
ATOM 679 C CA . VAL A 1 85 ? 4.027 -8.707 -10.580 1.00 96.50 85 VAL A CA 1
ATOM 680 C C . VAL A 1 85 ? 3.696 -9.416 -9.276 1.00 96.50 85 VAL A C 1
ATOM 682 O O . VAL A 1 85 ? 2.532 -9.518 -8.893 1.00 96.50 85 VAL A O 1
ATOM 685 N N . IL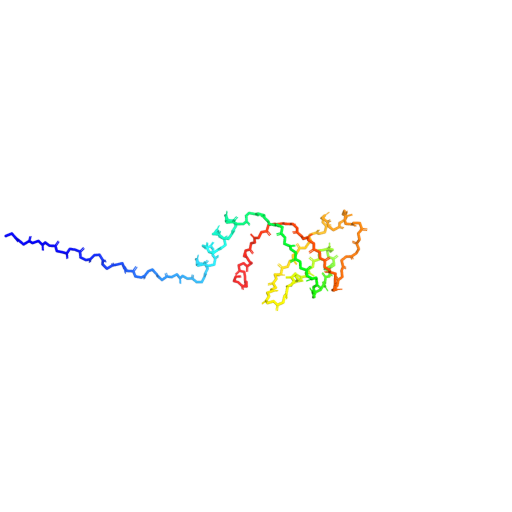E A 1 86 ? 4.740 -9.853 -8.577 1.00 96.69 86 ILE A N 1
ATOM 686 C CA . ILE A 1 86 ? 4.671 -10.175 -7.155 1.00 96.69 86 ILE A CA 1
ATOM 687 C C . ILE A 1 86 ? 5.373 -9.032 -6.421 1.00 96.69 86 ILE A C 1
ATOM 689 O O . ILE A 1 86 ? 6.544 -8.752 -6.684 1.00 96.69 86 ILE A O 1
ATOM 693 N N . ALA A 1 87 ? 4.649 -8.348 -5.545 1.00 95.50 87 ALA A N 1
ATOM 694 C CA . ALA A 1 87 ? 5.145 -7.239 -4.743 1.00 95.50 87 ALA A CA 1
ATOM 695 C C . ALA A 1 87 ? 5.316 -7.667 -3.282 1.00 95.50 87 ALA A C 1
ATOM 697 O O . ALA A 1 87 ? 4.576 -8.519 -2.795 1.00 95.50 87 ALA A O 1
ATOM 698 N N . PHE A 1 88 ? 6.272 -7.048 -2.591 1.00 95.50 88 PHE A N 1
ATOM 699 C CA . PHE A 1 88 ? 6.496 -7.213 -1.158 1.00 95.50 88 PHE A CA 1
ATOM 700 C C . PHE A 1 88 ? 6.538 -5.850 -0.476 1.00 95.50 88 PHE A C 1
ATOM 702 O O . PHE A 1 88 ? 7.164 -4.922 -0.995 1.00 95.50 88 PHE A O 1
ATOM 709 N N . GLY A 1 89 ? 5.892 -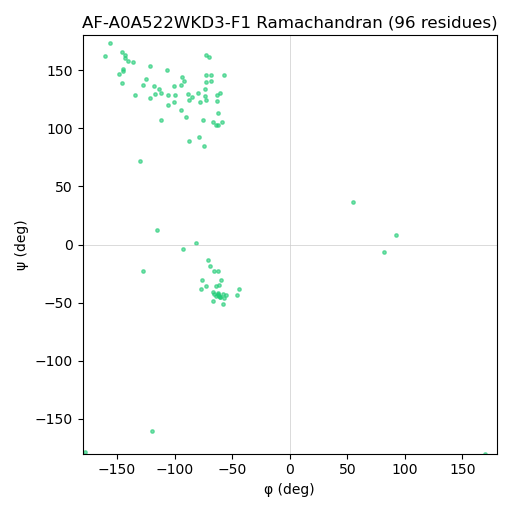5.734 0.681 1.00 95.44 89 GLY A N 1
ATOM 710 C CA . GLY A 1 89 ? 5.956 -4.532 1.503 1.00 95.44 89 GLY A CA 1
ATOM 711 C C . GLY A 1 89 ? 4.942 -4.526 2.639 1.00 95.44 89 GLY A C 1
ATOM 712 O O . GLY A 1 89 ? 4.166 -5.469 2.802 1.00 95.44 89 GLY A O 1
ATOM 713 N N . GLY A 1 90 ? 4.965 -3.442 3.414 1.00 95.75 90 GLY A N 1
ATOM 714 C CA . GLY A 1 90 ? 4.049 -3.231 4.530 1.00 95.75 90 GLY A CA 1
ATOM 715 C C . GLY A 1 90 ? 2.627 -2.896 4.087 1.00 95.75 90 GLY A C 1
ATOM 716 O O . GLY A 1 90 ? 2.418 -2.213 3.080 1.00 95.75 90 GLY A O 1
ATOM 717 N N . ILE A 1 91 ? 1.653 -3.359 4.867 1.00 94.19 91 ILE A N 1
ATOM 718 C CA . ILE A 1 91 ? 0.236 -3.043 4.689 1.00 94.19 91 ILE A CA 1
ATOM 719 C C . ILE A 1 91 ? -0.172 -2.056 5.778 1.00 94.19 91 ILE A C 1
ATOM 721 O O . ILE A 1 91 ? 0.071 -2.282 6.956 1.00 94.19 91 ILE A O 1
ATOM 725 N N . THR A 1 92 ? -0.799 -0.953 5.381 1.00 93.44 92 THR A N 1
ATOM 726 C CA . THR A 1 92 ? -1.238 0.094 6.308 1.00 93.44 92 THR A CA 1
ATOM 727 C C . THR A 1 92 ? -2.539 0.725 5.833 1.00 93.44 92 THR A C 1
ATOM 729 O O . THR A 1 92 ? -2.947 0.579 4.677 1.00 93.44 92 THR A O 1
ATOM 732 N N . VAL A 1 93 ? -3.172 1.458 6.740 1.00 92.12 93 VAL A N 1
ATOM 733 C CA . VAL A 1 93 ? -4.362 2.260 6.488 1.00 92.12 93 VAL A CA 1
ATOM 734 C C . VAL A 1 93 ? -3.956 3.717 6.297 1.00 92.12 93 VAL A C 1
ATOM 736 O O . VAL A 1 93 ? -3.252 4.307 7.122 1.00 92.12 93 VAL A O 1
ATOM 739 N N . TYR A 1 94 ? -4.422 4.324 5.208 1.00 83.50 94 TYR A N 1
ATOM 740 C CA . TYR A 1 94 ? -4.193 5.741 4.960 1.00 83.50 94 TYR A CA 1
ATOM 741 C C . TYR A 1 94 ? -5.296 6.565 5.625 1.00 83.50 94 TYR A C 1
ATOM 743 O O . TYR A 1 94 ? -6.296 6.895 4.991 1.00 83.50 94 TYR A O 1
ATOM 751 N N . ALA A 1 95 ? -5.071 6.929 6.890 1.00 74.69 95 ALA A N 1
ATOM 752 C CA . ALA A 1 95 ? -6.057 7.580 7.757 1.00 74.69 95 ALA A CA 1
ATOM 753 C C . ALA A 1 95 ? -6.872 8.731 7.117 1.00 74.69 95 ALA A C 1
ATOM 755 O O . ALA A 1 95 ? -8.075 8.789 7.363 1.00 74.69 95 ALA A O 1
ATOM 756 N N . PRO A 1 96 ? -6.315 9.616 6.257 1.00 74.31 96 PRO A N 1
ATOM 757 C CA . PRO A 1 96 ? -7.120 10.659 5.613 1.00 74.31 96 PRO A CA 1
ATOM 758 C C . PRO A 1 96 ? -8.243 10.147 4.695 1.00 74.31 96 PRO A C 1
ATOM 760 O O . PRO A 1 96 ? -9.191 10.886 4.452 1.00 74.31 96 PRO A O 1
ATOM 763 N N . ASN A 1 97 ? -8.148 8.917 4.177 1.00 70.44 97 ASN A N 1
ATOM 764 C CA . ASN A 1 97 ? -9.158 8.311 3.299 1.00 70.44 97 ASN A CA 1
ATOM 765 C C . ASN A 1 97 ? -9.839 7.076 3.910 1.00 70.44 97 ASN A C 1
ATOM 767 O O . ASN A 1 97 ? -10.548 6.373 3.183 1.00 70.44 97 ASN A O 1
ATOM 771 N N . GLY A 1 98 ? -9.647 6.844 5.212 1.00 54.50 98 GLY A N 1
ATOM 772 C CA . GLY A 1 98 ? -10.150 5.662 5.904 1.00 54.50 98 GLY A CA 1
ATOM 773 C C . GLY A 1 98 ? -9.214 4.472 5.846 1.00 54.50 98 GLY A C 1
ATOM 774 O O . GLY A 1 98 ? -8.560 4.229 4.802 1.00 54.50 98 GLY A O 1
#

Radius of gyration: 20.94 Å; Cα contacts (8 Å, |Δi|>4): 124; chains: 1; bounding box: 50×32×66 Å